Protein AF-E2BMG0-F1 (afdb_monomer_lite)

Sequence (93 aa):
HSTQLKEEYSNLKLVLEKINYSAHKWQICGDIKILGMILGQQSGFIKTPYYLCLWDSRDRAKHYTRHKWPKRISFELSQNNIIAGPLVDPKKI

Secondary structure (DSSP, 8-state):
--SS--S-HHHHHHHHHHTTHHHH-------HHHHHHHTTBPPSS-S---SSB---TT-SSSTTT----PBP----TTSTTB-S--SS-GGG-

pLDDT: mean 89.85, std 5.9, range [56.72, 96.44]

Structure (mmCIF, N/CA/C/O backbone):
data_AF-E2BMG0-F1
#
_entry.id   AF-E2BMG0-F1
#
loop_
_atom_site.group_PDB
_atom_site.id
_atom_site.type_symbol
_atom_site.label_atom_id
_atom_site.label_alt_id
_atom_site.label_comp_id
_atom_site.label_asym_id
_atom_site.label_entity_id
_atom_site.label_seq_id
_atom_site.pdbx_PDB_ins_code
_atom_site.Cartn_x
_atom_site.Cartn_y
_atom_site.Cartn_z
_atom_site.occupancy
_atom_site.B_iso_or_equiv
_atom_site.auth_seq_id
_atom_site.auth_comp_id
_atom_site.auth_asym_id
_atom_site.auth_atom_id
_atom_site.pdbx_PDB_model_num
ATOM 1 N N . HIS A 1 1 ? 1.810 23.281 8.577 1.00 56.72 1 HIS A N 1
ATOM 2 C CA . HIS A 1 1 ? 2.817 22.210 8.422 1.00 56.72 1 HIS A CA 1
ATOM 3 C C . HIS A 1 1 ? 3.173 21.715 9.818 1.00 56.72 1 HIS A C 1
ATOM 5 O O . HIS A 1 1 ? 3.511 22.549 10.648 1.00 56.72 1 HIS A O 1
ATOM 11 N N . SER A 1 2 ? 2.984 20.424 10.119 1.00 64.06 2 SER A N 1
ATOM 12 C CA . SER A 1 2 ? 3.332 19.876 11.440 1.00 64.06 2 SER A CA 1
ATOM 13 C C . SER A 1 2 ? 4.851 19.808 11.571 1.00 64.06 2 SER A C 1
ATOM 15 O O . SER A 1 2 ? 5.512 19.273 10.688 1.00 64.06 2 SER A O 1
ATOM 17 N N . THR A 1 3 ? 5.407 20.360 12.647 1.00 74.88 3 THR A N 1
ATOM 18 C CA . THR A 1 3 ? 6.855 20.343 12.918 1.00 74.88 3 THR A CA 1
ATOM 19 C C . THR A 1 3 ? 7.279 19.169 13.800 1.00 74.88 3 THR A C 1
ATOM 21 O O . THR A 1 3 ? 8.472 18.922 13.952 1.00 74.88 3 THR A O 1
ATOM 24 N N . GLN A 1 4 ? 6.316 18.441 14.374 1.00 77.94 4 GLN A N 1
ATOM 25 C CA . GLN A 1 4 ? 6.565 17.405 15.381 1.00 77.94 4 GLN A CA 1
ATOM 26 C C . GLN A 1 4 ? 6.404 15.978 14.843 1.00 77.94 4 GLN A C 1
ATOM 28 O O . GLN A 1 4 ? 7.112 15.079 15.284 1.00 77.94 4 GLN A O 1
ATOM 33 N N . LEU A 1 5 ? 5.494 15.760 13.887 1.00 81.69 5 LEU A N 1
ATOM 34 C CA . LEU A 1 5 ? 5.193 14.438 13.329 1.00 81.69 5 LEU A CA 1
ATOM 35 C C . LEU A 1 5 ? 5.470 14.412 11.830 1.00 81.69 5 LEU A C 1
ATOM 37 O O . LEU A 1 5 ? 5.032 15.295 11.092 1.00 81.69 5 LEU A O 1
ATOM 41 N N . LYS A 1 6 ? 6.178 13.369 11.397 1.00 87.19 6 LYS A N 1
ATOM 42 C CA . LYS A 1 6 ? 6.491 13.100 9.993 1.00 87.19 6 LYS A CA 1
ATOM 43 C C . LYS A 1 6 ? 5.594 11.996 9.447 1.00 87.19 6 LYS A C 1
ATOM 45 O O . LYS A 1 6 ? 5.144 11.121 10.188 1.00 87.19 6 LYS A O 1
ATOM 50 N N . GLU A 1 7 ? 5.378 12.025 8.138 1.00 88.62 7 GLU A N 1
ATOM 51 C CA . GLU A 1 7 ? 4.722 10.950 7.393 1.00 88.62 7 GLU A CA 1
ATOM 52 C C . GLU A 1 7 ? 5.634 9.721 7.371 1.00 88.62 7 GLU A C 1
ATOM 54 O O . GLU A 1 7 ? 6.510 9.583 6.517 1.00 88.62 7 GLU A O 1
ATOM 59 N N . GLU A 1 8 ? 5.450 8.857 8.362 1.00 91.31 8 GLU A N 1
ATOM 60 C CA . GLU A 1 8 ? 6.206 7.627 8.555 1.00 91.31 8 GLU A CA 1
ATOM 61 C C . GLU A 1 8 ? 5.244 6.507 8.956 1.00 91.31 8 GLU A C 1
ATOM 63 O O . GLU A 1 8 ? 4.222 6.743 9.604 1.00 91.31 8 GLU A O 1
ATOM 68 N N . TYR A 1 9 ? 5.591 5.271 8.594 1.00 93.19 9 TYR A N 1
ATOM 69 C CA . TYR A 1 9 ? 4.775 4.081 8.848 1.00 93.19 9 TYR A CA 1
ATOM 70 C C . TYR A 1 9 ? 4.363 3.934 10.324 1.00 93.19 9 TYR A C 1
ATOM 72 O O . TYR A 1 9 ? 3.202 3.670 10.631 1.00 93.19 9 TYR A O 1
ATOM 80 N N . SER A 1 10 ? 5.302 4.148 11.250 1.00 93.94 10 SER A N 1
ATOM 81 C CA . SER A 1 10 ? 5.076 4.082 12.700 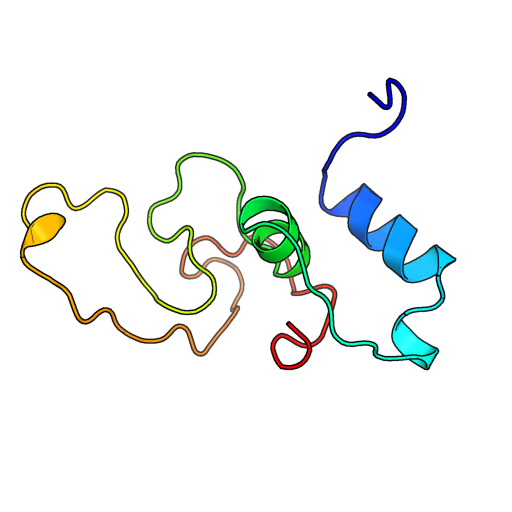1.00 93.94 10 SER A CA 1
ATOM 82 C C . SER A 1 10 ? 4.071 5.128 13.185 1.00 93.94 10 SER A C 1
ATOM 84 O O . SER A 1 10 ? 3.186 4.811 13.979 1.00 93.94 10 SER A O 1
ATOM 86 N N . ASN A 1 11 ? 4.165 6.356 12.676 1.00 94.19 11 ASN A N 1
ATOM 87 C CA . ASN A 1 11 ? 3.257 7.441 13.041 1.00 94.19 11 ASN A CA 1
ATOM 88 C C . ASN A 1 11 ? 1.855 7.201 12.474 1.00 94.19 11 ASN A C 1
ATOM 90 O O . ASN A 1 11 ? 0.870 7.421 13.170 1.00 94.19 11 ASN A O 1
ATOM 94 N N . LEU A 1 12 ? 1.751 6.691 11.243 1.00 94.12 12 LEU A N 1
ATOM 95 C CA . LEU A 1 12 ? 0.465 6.312 10.652 1.00 94.12 12 LEU A CA 1
ATOM 96 C C . LEU A 1 12 ? -0.197 5.171 11.431 1.00 94.12 12 LEU A C 1
ATOM 98 O O . LEU A 1 12 ? -1.397 5.230 11.697 1.00 94.12 12 LEU A O 1
ATOM 102 N N . LYS A 1 13 ? 0.583 4.178 11.870 1.00 95.44 13 LYS A N 1
ATOM 103 C CA . LYS A 1 13 ? 0.102 3.122 12.766 1.00 95.44 13 LYS A CA 1
ATOM 104 C C . LYS A 1 13 ? -0.456 3.705 14.066 1.00 95.44 13 LYS A C 1
ATOM 106 O O . LYS A 1 13 ? -1.580 3.380 14.438 1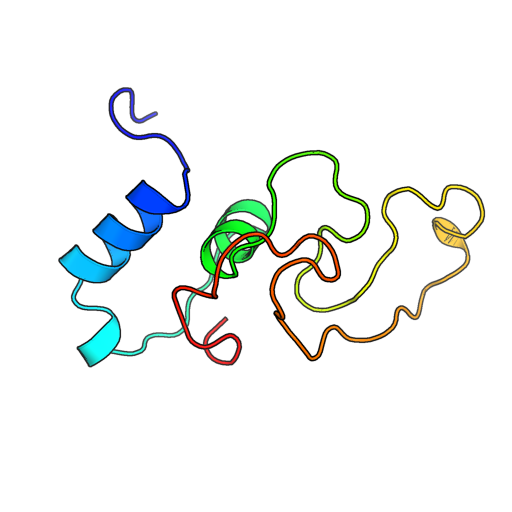.00 95.44 13 LYS A O 1
ATOM 111 N N . LEU A 1 14 ? 0.284 4.614 14.703 1.00 95.38 14 LEU A N 1
ATOM 112 C CA . LEU A 1 14 ? -0.163 5.287 15.922 1.00 95.38 14 LEU A CA 1
ATOM 113 C C . LEU A 1 14 ? -1.466 6.071 15.697 1.00 95.38 14 LEU A C 1
ATOM 115 O O . LEU A 1 14 ? -2.368 6.012 16.527 1.00 95.38 14 LEU A O 1
ATOM 119 N N . VAL A 1 15 ? -1.599 6.778 14.572 1.00 94.31 15 VAL A N 1
ATOM 120 C CA . VAL A 1 15 ? -2.835 7.500 14.227 1.00 94.31 15 VAL A CA 1
ATOM 121 C C . VAL A 1 15 ? -4.015 6.536 14.097 1.00 94.31 15 VAL A C 1
ATOM 123 O O . VAL A 1 15 ? -5.057 6.782 14.703 1.00 94.31 15 VAL A O 1
ATOM 126 N N . LEU A 1 16 ? -3.851 5.424 13.372 1.00 95.31 16 LEU A N 1
ATOM 127 C CA . LEU A 1 16 ? -4.896 4.405 13.198 1.00 95.31 16 LEU A CA 1
ATOM 128 C C . LEU A 1 16 ? -5.327 3.773 14.531 1.00 95.31 16 LEU A C 1
ATOM 130 O O . LEU A 1 16 ? -6.514 3.514 14.736 1.00 95.31 16 LEU A O 1
ATOM 134 N N . GLU A 1 17 ? -4.383 3.566 15.451 1.00 96.00 17 GLU A N 1
ATOM 135 C CA . GLU A 1 17 ? -4.660 3.098 16.812 1.00 96.00 17 GLU A CA 1
ATOM 136 C C . GLU A 1 17 ? -5.445 4.139 17.622 1.00 96.00 17 GLU A C 1
ATOM 138 O O . GLU A 1 17 ? -6.440 3.801 18.263 1.00 96.00 17 GLU A O 1
ATOM 143 N N . LYS A 1 18 ? -5.053 5.420 17.565 1.00 96.44 18 LYS A N 1
ATOM 144 C CA . LYS A 1 18 ? -5.709 6.504 18.320 1.00 96.44 18 LYS A CA 1
ATOM 145 C C . LYS A 1 18 ? -7.140 6.774 17.877 1.00 96.44 18 LYS A C 1
ATOM 147 O O . LYS A 1 18 ? -7.965 7.124 18.716 1.00 96.44 18 LYS A O 1
ATOM 152 N N . ILE A 1 19 ? -7.442 6.588 16.594 1.00 95.62 19 ILE A N 1
ATOM 153 C CA . ILE A 1 19 ? -8.811 6.705 16.069 1.00 95.62 19 ILE A CA 1
ATOM 154 C C . ILE A 1 19 ? -9.603 5.394 16.168 1.00 95.62 19 ILE A C 1
ATOM 156 O O . ILE A 1 19 ? -10.714 5.319 15.652 1.00 95.62 19 ILE A O 1
ATOM 160 N N . ASN A 1 20 ? -9.033 4.355 16.793 1.00 96.19 20 ASN A N 1
ATOM 161 C CA . ASN A 1 20 ? -9.637 3.032 16.931 1.00 96.19 20 ASN A CA 1
ATOM 162 C C . ASN A 1 20 ? -10.142 2.458 15.593 1.00 96.19 20 ASN A C 1
ATOM 164 O O . ASN A 1 20 ? -11.259 1.946 15.477 1.00 96.19 20 ASN A O 1
ATOM 168 N N . TYR A 1 21 ? -9.314 2.559 14.548 1.00 95.88 21 TYR A N 1
ATOM 169 C CA . TYR A 1 21 ? -9.707 2.166 13.194 1.00 95.88 21 TYR A CA 1
ATOM 170 C C . TYR A 1 21 ? -10.171 0.702 13.112 1.00 95.88 21 TYR A C 1
ATOM 172 O O . TYR A 1 21 ? -11.079 0.384 12.344 1.00 95.88 21 TYR A O 1
ATOM 180 N N . SER A 1 22 ? -9.599 -0.189 13.926 1.00 92.62 22 SER A N 1
ATOM 181 C CA . SER A 1 22 ? -9.961 -1.613 13.968 1.00 92.62 22 SER A CA 1
ATOM 182 C C . SER A 1 22 ? -11.439 -1.857 14.305 1.00 92.62 22 SER A C 1
ATOM 184 O O . SER A 1 22 ? -12.022 -2.816 13.789 1.00 92.62 22 SER A O 1
ATOM 186 N N . ALA A 1 23 ? -12.059 -0.985 15.108 1.00 96.06 23 ALA A N 1
ATOM 187 C CA . ALA A 1 23 ? -13.477 -1.059 15.448 1.00 96.06 23 ALA A CA 1
ATOM 188 C C . ALA A 1 23 ? -14.376 -0.555 14.309 1.00 96.06 23 ALA A C 1
ATOM 190 O O . ALA A 1 23 ? -15.424 -1.140 14.040 1.00 96.06 23 ALA A O 1
ATOM 191 N N . HIS A 1 24 ? -13.960 0.509 13.618 1.00 94.12 24 HIS A N 1
ATOM 192 C CA . HIS A 1 24 ? -14.810 1.203 12.650 1.00 94.12 24 HIS A CA 1
ATOM 193 C C . HIS A 1 24 ? -14.651 0.715 11.205 1.00 94.12 24 HIS A C 1
ATOM 195 O O . HIS A 1 24 ? -15.627 0.677 10.456 1.00 94.12 24 HIS A O 1
ATOM 201 N N . LYS A 1 25 ? -13.434 0.322 10.805 1.00 92.75 25 LYS A N 1
ATOM 202 C CA . LYS A 1 25 ? -13.103 -0.208 9.469 1.00 92.75 25 LYS A CA 1
ATOM 203 C C . LYS A 1 25 ? -13.607 0.687 8.326 1.00 92.75 25 LYS A C 1
ATOM 205 O O . LYS A 1 25 ? -14.207 0.192 7.360 1.00 92.75 25 LYS A O 1
ATOM 210 N N . TRP A 1 26 ? -13.412 1.998 8.466 1.00 94.44 26 TRP A N 1
ATOM 211 C CA . TRP A 1 26 ? -13.797 2.992 7.461 1.00 94.44 26 TRP A CA 1
ATOM 212 C C . TRP A 1 26 ? -13.072 2.772 6.130 1.00 94.44 26 TRP A C 1
ATOM 214 O O . TRP A 1 26 ? -12.048 2.102 6.078 1.00 94.44 26 TRP A O 1
ATOM 224 N N . GLN A 1 27 ? -13.612 3.331 5.049 1.00 95.25 27 GLN A N 1
ATOM 225 C CA . GLN A 1 27 ? -12.875 3.430 3.788 1.00 95.25 27 GLN A CA 1
ATOM 226 C C . GLN A 1 27 ? -11.812 4.524 3.922 1.00 95.25 27 GLN A C 1
ATOM 228 O O . GLN A 1 27 ? -12.109 5.608 4.429 1.00 95.25 27 GLN A O 1
ATOM 233 N N . ILE A 1 28 ? -10.588 4.241 3.488 1.00 93.44 28 ILE A N 1
ATOM 234 C CA . ILE A 1 28 ? -9.455 5.160 3.550 1.00 93.44 28 ILE A CA 1
ATOM 235 C C . ILE A 1 28 ? -9.205 5.719 2.158 1.00 93.44 28 ILE A C 1
ATOM 237 O O . ILE A 1 28 ? -8.927 4.984 1.222 1.00 93.44 28 ILE A O 1
ATOM 241 N N . CYS A 1 29 ? -9.241 7.041 2.046 1.00 92.50 29 CYS A N 1
ATOM 242 C CA . CYS A 1 29 ? -8.835 7.762 0.850 1.00 92.50 29 CYS A CA 1
ATOM 243 C C . CYS A 1 29 ? -7.676 8.691 1.210 1.00 92.50 29 CYS A C 1
ATOM 245 O O . CYS A 1 29 ? -7.665 9.303 2.279 1.00 92.50 29 CYS A O 1
ATOM 247 N N . GLY A 1 30 ? -6.694 8.786 0.325 1.00 89.94 30 GLY A N 1
ATOM 248 C CA . GLY A 1 30 ? -5.514 9.612 0.519 1.00 89.94 30 GLY A CA 1
ATOM 249 C C . GLY A 1 30 ? -4.678 9.669 -0.747 1.00 89.94 30 GLY A C 1
ATOM 250 O O . GLY A 1 30 ? -4.979 9.014 -1.747 1.00 89.94 30 GLY A O 1
ATOM 251 N N . ASP A 1 31 ? -3.613 10.459 -0.713 1.00 90.19 31 ASP A N 1
ATOM 252 C CA . ASP A 1 31 ? -2.644 10.459 -1.798 1.00 90.19 31 ASP A CA 1
ATOM 253 C C . ASP A 1 31 ? -1.885 9.118 -1.882 1.00 90.19 31 ASP A C 1
ATOM 255 O O . ASP A 1 31 ? -1.852 8.307 -0.951 1.00 90.19 31 ASP A O 1
ATOM 259 N N . ILE A 1 32 ? -1.239 8.891 -3.027 1.00 88.12 32 ILE A N 1
ATOM 260 C CA . ILE A 1 32 ? -0.532 7.638 -3.330 1.00 88.12 32 ILE A CA 1
ATOM 261 C C . ILE A 1 32 ? 0.559 7.332 -2.292 1.00 88.12 32 ILE A C 1
ATOM 263 O O . ILE A 1 32 ? 0.789 6.163 -1.982 1.00 88.12 32 ILE A O 1
ATOM 267 N N . LYS A 1 33 ? 1.228 8.355 -1.748 1.00 88.62 33 LYS A N 1
ATOM 268 C CA . LYS A 1 33 ? 2.332 8.185 -0.800 1.00 88.62 33 LYS A CA 1
ATOM 269 C C . LYS A 1 33 ? 1.805 7.656 0.534 1.00 88.62 33 LYS A C 1
ATOM 271 O O . LYS A 1 33 ? 2.350 6.675 1.037 1.00 88.62 33 LYS A O 1
ATOM 276 N N . ILE A 1 34 ? 0.738 8.247 1.077 1.00 92.12 34 ILE A N 1
ATOM 277 C CA . ILE A 1 34 ? 0.118 7.795 2.333 1.00 92.12 34 ILE A CA 1
ATOM 278 C C . ILE A 1 34 ? -0.461 6.388 2.186 1.00 92.12 34 ILE A C 1
ATOM 280 O O . ILE A 1 34 ? -0.189 5.530 3.027 1.00 92.12 34 ILE A O 1
ATOM 284 N N . LEU A 1 35 ? -1.194 6.120 1.101 1.00 92.62 35 LEU A N 1
ATOM 285 C CA . LEU A 1 35 ? -1.749 4.788 0.843 1.00 92.62 35 LEU A CA 1
ATOM 286 C C . LEU A 1 35 ? -0.644 3.733 0.712 1.00 92.62 35 LEU A C 1
ATOM 288 O O . LEU A 1 35 ? -0.747 2.653 1.292 1.00 92.62 35 LEU A O 1
ATOM 292 N N . GLY A 1 36 ? 0.450 4.066 0.023 1.00 92.00 36 GLY A N 1
ATOM 293 C CA . GLY A 1 36 ? 1.617 3.197 -0.076 1.00 92.00 36 GLY A CA 1
ATOM 294 C C . GLY A 1 36 ? 2.242 2.893 1.286 1.00 92.00 36 GLY A C 1
ATOM 295 O O . GLY A 1 36 ? 2.505 1.730 1.585 1.00 92.00 36 GLY A O 1
ATOM 296 N N . MET A 1 37 ? 2.414 3.900 2.150 1.00 93.00 37 MET A N 1
ATOM 297 C CA . MET A 1 37 ? 2.931 3.682 3.507 1.00 93.00 37 MET A CA 1
ATOM 298 C C . MET A 1 37 ? 1.994 2.817 4.350 1.00 93.00 37 MET A C 1
ATOM 300 O O . MET A 1 37 ? 2.460 1.888 4.999 1.00 93.00 37 MET A O 1
ATOM 304 N N . ILE A 1 38 ? 0.684 3.069 4.322 1.00 94.44 38 ILE A N 1
ATOM 305 C CA . ILE A 1 38 ? -0.309 2.259 5.047 1.00 94.44 38 ILE A CA 1
ATOM 306 C C . ILE A 1 38 ? -0.257 0.792 4.599 1.00 94.44 38 ILE A C 1
ATOM 308 O O . ILE A 1 38 ? -0.407 -0.115 5.416 1.00 94.44 38 ILE A O 1
ATOM 312 N N . LEU A 1 39 ? 0.006 0.552 3.316 1.00 93.62 39 LEU A N 1
ATOM 313 C CA . LEU A 1 39 ? 0.168 -0.779 2.729 1.00 93.62 39 LEU A CA 1
ATOM 314 C C . LEU A 1 39 ? 1.573 -1.378 2.910 1.00 93.62 39 LEU A C 1
ATOM 316 O O . LEU A 1 39 ? 1.861 -2.437 2.3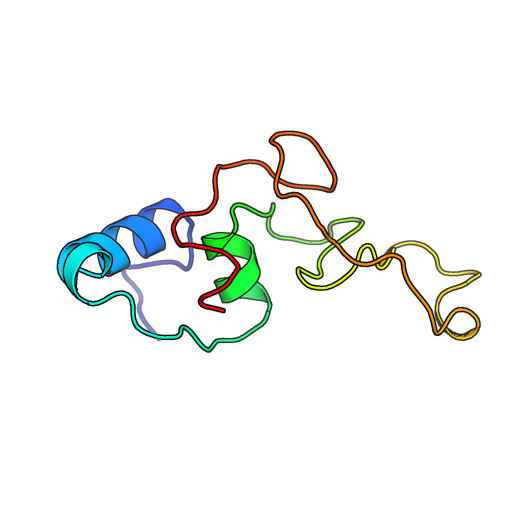54 1.00 93.62 39 LEU A O 1
ATOM 320 N N . GLY A 1 40 ? 2.451 -0.714 3.667 1.00 92.88 40 GLY A N 1
ATOM 321 C CA . GLY A 1 40 ? 3.796 -1.198 3.972 1.00 92.88 40 GLY A CA 1
ATOM 322 C C . GLY A 1 40 ? 4.774 -1.129 2.797 1.00 92.88 40 GLY A C 1
ATOM 323 O O . GLY A 1 40 ? 5.794 -1.823 2.801 1.00 92.88 40 GLY A O 1
ATOM 324 N N . GLN A 1 41 ? 4.487 -0.309 1.783 1.00 92.25 41 GLN A N 1
ATOM 325 C CA . GLN A 1 41 ? 5.393 -0.071 0.663 1.00 92.25 41 GLN A CA 1
ATOM 326 C C . GLN A 1 41 ? 6.588 0.782 1.095 1.00 92.25 41 GLN A C 1
ATOM 328 O O . GLN A 1 41 ? 6.475 1.713 1.894 1.00 92.25 41 GLN A O 1
ATOM 333 N N . GLN A 1 42 ? 7.747 0.491 0.515 1.00 90.25 42 GLN A N 1
ATOM 334 C CA . GLN A 1 42 ? 8.937 1.310 0.664 1.00 90.25 42 GLN A CA 1
ATOM 335 C C . GLN A 1 42 ? 8.707 2.698 0.051 1.00 90.25 42 GLN A C 1
ATOM 337 O O . GLN A 1 42 ? 8.237 2.830 -1.077 1.00 90.25 42 GLN A O 1
ATOM 342 N N . SER A 1 43 ? 9.087 3.740 0.787 1.00 85.62 43 SER A N 1
ATOM 343 C CA . SER A 1 43 ? 9.042 5.122 0.304 1.00 85.62 43 SER A CA 1
ATOM 344 C C . SER A 1 43 ? 10.221 5.442 -0.627 1.00 85.62 43 SER A C 1
ATOM 346 O O . SER A 1 43 ? 11.272 4.801 -0.576 1.00 85.62 43 SER A O 1
ATOM 348 N N . GLY A 1 44 ? 10.066 6.472 -1.461 1.00 85.12 44 GLY A N 1
ATOM 349 C CA . GLY A 1 44 ? 11.101 6.967 -2.370 1.00 85.12 44 GLY A CA 1
ATOM 350 C C . GLY A 1 44 ? 10.970 6.448 -3.804 1.00 85.12 44 GLY A C 1
ATOM 351 O O . GLY A 1 44 ? 9.895 6.053 -4.254 1.00 85.12 44 GLY A O 1
ATOM 352 N N . PHE A 1 45 ? 12.074 6.485 -4.556 1.00 80.38 45 PHE A N 1
ATOM 353 C CA . PHE A 1 45 ? 12.085 6.116 -5.975 1.00 80.38 45 PHE A CA 1
ATOM 354 C C . PHE A 1 45 ? 12.146 4.594 -6.165 1.00 80.38 45 PHE A C 1
ATOM 356 O O . PHE A 1 45 ? 13.188 4.012 -6.481 1.00 80.38 45 PHE A O 1
ATOM 363 N N . ILE A 1 46 ? 11.016 3.928 -5.947 1.00 86.94 46 ILE A N 1
ATOM 364 C CA . ILE A 1 46 ? 10.894 2.468 -6.017 1.00 86.94 46 ILE A CA 1
ATOM 365 C C . ILE A 1 46 ? 10.386 1.992 -7.379 1.00 86.94 46 ILE A C 1
ATOM 367 O O . ILE A 1 46 ? 9.720 2.733 -8.100 1.00 86.94 46 ILE A O 1
ATOM 371 N N . LYS A 1 47 ? 10.708 0.743 -7.740 1.00 88.19 47 LYS A N 1
ATOM 372 C CA . LYS A 1 47 ? 10.395 0.162 -9.057 1.00 88.19 47 LYS A CA 1
ATOM 373 C C . LYS A 1 47 ? 8.888 0.064 -9.317 1.00 88.19 47 LYS A C 1
ATOM 375 O O . LYS A 1 47 ? 8.448 0.335 -10.419 1.00 88.19 47 LYS A O 1
ATOM 380 N N . THR A 1 48 ? 8.103 -0.288 -8.303 1.00 89.00 48 THR A N 1
ATOM 381 C CA . THR A 1 48 ? 6.652 -0.530 -8.388 1.00 89.00 48 THR A CA 1
ATOM 382 C C . THR A 1 48 ? 5.899 0.298 -7.340 1.00 89.00 48 THR A C 1
ATOM 384 O O . THR A 1 48 ? 5.425 -0.254 -6.346 1.00 89.00 48 THR A O 1
ATOM 387 N N . PRO A 1 49 ? 5.809 1.630 -7.522 1.00 86.75 49 PRO A N 1
ATOM 388 C CA . PRO A 1 49 ? 5.290 2.553 -6.508 1.00 86.75 49 PRO A CA 1
ATOM 389 C C . PRO A 1 49 ? 3.771 2.510 -6.342 1.00 86.75 49 PRO A C 1
ATOM 391 O O . PRO A 1 49 ? 3.247 3.069 -5.388 1.00 86.75 49 PRO A O 1
ATOM 394 N N . TYR A 1 50 ? 3.048 1.880 -7.269 1.00 87.44 50 TYR A N 1
ATOM 395 C CA . TYR A 1 50 ? 1.594 1.893 -7.257 1.00 87.44 50 TYR A CA 1
ATOM 396 C C . TYR A 1 50 ? 1.012 0.657 -6.564 1.00 87.44 50 TYR A C 1
ATOM 398 O O . TYR A 1 50 ? 1.533 -0.461 -6.676 1.00 87.44 50 TYR A O 1
ATOM 406 N N . TYR A 1 51 ? -0.078 0.861 -5.826 1.00 86.12 51 TYR A N 1
ATOM 407 C CA . TYR A 1 51 ? -0.726 -0.189 -5.044 1.00 86.12 51 TYR A CA 1
ATOM 408 C C . TYR A 1 51 ? -1.789 -0.969 -5.833 1.00 86.12 51 TYR A C 1
ATOM 410 O O . TYR A 1 51 ? -2.089 -2.096 -5.463 1.00 86.12 51 TYR A O 1
ATOM 418 N N . LEU A 1 52 ? -2.314 -0.439 -6.948 1.00 88.50 52 LEU A N 1
ATOM 419 C CA . LEU A 1 52 ? -3.279 -1.174 -7.785 1.00 88.50 52 LEU A CA 1
ATOM 420 C C . LEU A 1 52 ? -2.611 -2.056 -8.849 1.00 88.50 52 LEU A C 1
ATOM 422 O O . LEU A 1 52 ? -3.188 -3.052 -9.293 1.00 88.50 52 LEU A O 1
ATOM 426 N N . CYS A 1 53 ? -1.404 -1.707 -9.300 1.00 90.62 53 CYS A N 1
ATOM 427 C CA . CYS A 1 53 ? -0.710 -2.449 -10.351 1.00 90.62 53 CYS A CA 1
ATOM 428 C C . CYS A 1 53 ? 0.813 -2.448 -10.181 1.00 90.62 53 CYS A C 1
ATOM 430 O O . CYS A 1 53 ? 1.397 -1.599 -9.512 1.00 90.62 53 CYS A O 1
ATOM 432 N N . LEU A 1 54 ? 1.463 -3.417 -10.820 1.00 91.12 54 LEU A N 1
ATOM 433 C CA . LEU A 1 54 ? 2.912 -3.585 -10.873 1.00 91.12 54 LEU A CA 1
ATOM 434 C C . LEU A 1 54 ? 3.510 -2.742 -12.007 1.00 91.12 54 LEU A C 1
ATOM 436 O O . LEU A 1 54 ? 4.223 -3.254 -12.871 1.00 91.12 54 LEU A O 1
ATOM 440 N N . TRP A 1 55 ? 3.165 -1.454 -12.034 1.00 90.94 55 TRP A N 1
ATOM 441 C CA . TRP A 1 55 ? 3.757 -0.497 -12.964 1.00 90.94 55 TRP A CA 1
ATO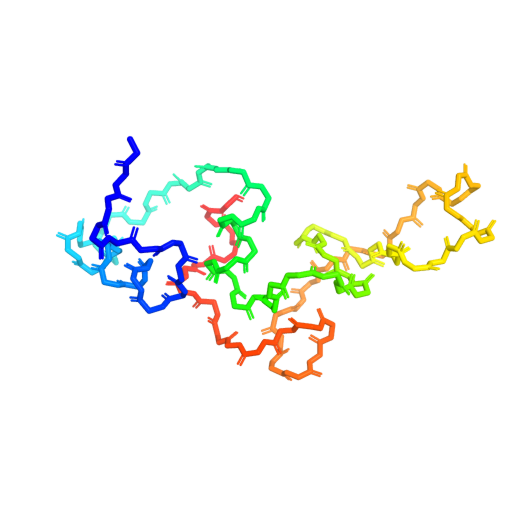M 442 C C . TRP A 1 55 ? 5.241 -0.315 -12.659 1.00 90.94 55 TRP A C 1
ATOM 444 O O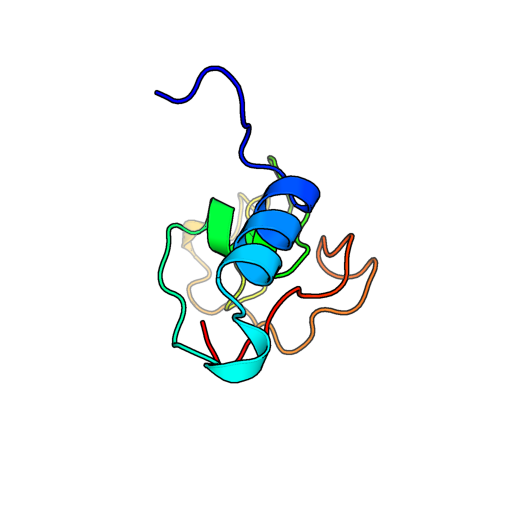 . TRP A 1 55 ? 5.590 0.025 -11.530 1.00 90.94 55 TRP A O 1
ATOM 454 N N . ASP A 1 56 ? 6.100 -0.538 -13.655 1.00 90.62 56 ASP A N 1
ATOM 455 C CA . ASP A 1 56 ? 7.537 -0.316 -13.522 1.00 90.62 56 ASP A CA 1
ATOM 456 C C . ASP A 1 56 ? 7.878 1.156 -13.796 1.00 90.62 56 ASP A C 1
ATOM 458 O O . ASP A 1 56 ? 7.991 1.585 -14.944 1.00 90.62 56 ASP A O 1
ATOM 462 N N . SER A 1 57 ? 8.067 1.936 -12.731 1.00 88.94 57 SER A N 1
ATOM 463 C CA . SER A 1 57 ? 8.413 3.363 -12.803 1.00 88.94 57 SER A CA 1
ATOM 464 C C . SER A 1 57 ? 9.799 3.620 -13.415 1.00 88.94 57 SER A C 1
ATOM 466 O O . SER A 1 57 ? 10.119 4.753 -13.801 1.00 88.94 57 SER A O 1
ATOM 468 N N . ARG A 1 58 ? 10.639 2.579 -13.495 1.00 90.06 58 ARG A N 1
ATOM 469 C CA . ARG A 1 58 ? 12.016 2.636 -13.998 1.00 90.06 58 ARG A CA 1
ATOM 470 C C . ARG A 1 58 ? 12.124 2.176 -15.453 1.00 90.06 58 ARG A C 1
ATOM 472 O O . ARG A 1 58 ? 13.130 2.476 -16.091 1.00 90.06 58 ARG A O 1
ATOM 479 N N . ASP A 1 59 ? 11.102 1.522 -16.004 1.00 90.69 59 ASP A N 1
ATOM 480 C CA . ASP A 1 59 ? 11.071 1.107 -17.410 1.00 90.69 59 ASP A CA 1
ATOM 481 C C . ASP A 1 59 ? 10.813 2.317 -18.321 1.00 90.69 59 ASP A C 1
ATOM 483 O O . ASP A 1 59 ? 9.673 2.697 -18.583 1.00 90.69 59 ASP A O 1
ATOM 487 N N . ARG A 1 60 ? 11.894 2.959 -18.782 1.00 90.25 60 ARG A N 1
ATOM 488 C CA . ARG A 1 60 ? 11.847 4.114 -19.697 1.00 90.25 60 ARG A CA 1
ATOM 489 C C . ARG A 1 60 ? 11.433 3.726 -21.118 1.00 90.25 60 ARG A C 1
ATOM 491 O O . ARG A 1 60 ? 10.822 4.540 -21.800 1.00 90.25 60 ARG A O 1
ATOM 498 N N . ALA A 1 61 ? 11.728 2.499 -21.548 1.00 92.81 61 ALA A N 1
ATOM 499 C CA . ALA A 1 61 ? 11.441 2.032 -22.902 1.00 92.81 61 ALA A CA 1
ATOM 500 C C . ALA A 1 61 ? 9.946 1.754 -23.103 1.00 92.81 61 ALA A C 1
ATOM 502 O O . ALA A 1 61 ? 9.375 2.116 -24.131 1.00 92.81 61 ALA A O 1
ATOM 503 N N . LYS A 1 62 ? 9.295 1.131 -22.113 1.00 89.94 62 LYS A N 1
ATOM 504 C CA . LYS A 1 62 ? 7.866 0.783 -22.187 1.00 89.94 62 LYS A CA 1
ATOM 505 C C . LYS A 1 62 ? 6.954 1.774 -21.470 1.00 89.94 62 LYS A C 1
ATOM 507 O O . LYS A 1 62 ? 5.744 1.563 -21.437 1.00 89.94 62 LYS A O 1
ATOM 512 N N . HIS A 1 63 ? 7.518 2.854 -20.928 1.00 84.56 63 HIS A N 1
ATOM 513 C CA . HIS A 1 63 ? 6.820 3.824 -20.084 1.00 84.56 63 HIS A CA 1
ATOM 514 C C . HIS A 1 63 ? 5.529 4.358 -20.713 1.00 84.56 63 HIS A C 1
ATOM 516 O O . HIS A 1 63 ? 4.491 4.394 -20.060 1.00 84.56 63 HIS A O 1
ATOM 522 N N . TYR A 1 64 ? 5.601 4.747 -21.988 1.00 86.62 64 TYR A N 1
ATOM 523 C CA . TYR A 1 64 ? 4.494 5.378 -22.712 1.00 86.62 64 TYR A CA 1
ATOM 524 C C . TYR A 1 64 ? 3.795 4.441 -23.700 1.00 86.62 64 TYR A C 1
ATOM 526 O O . TYR A 1 64 ? 2.742 4.786 -24.222 1.00 86.62 64 TYR A O 1
ATOM 534 N N . THR A 1 65 ? 4.360 3.259 -23.956 1.00 93.00 65 THR A N 1
ATOM 535 C CA . THR A 1 65 ? 3.820 2.287 -24.921 1.00 93.00 65 THR A CA 1
ATOM 536 C C . THR A 1 65 ? 2.995 1.198 -24.244 1.00 93.00 65 THR A C 1
ATOM 538 O O . THR A 1 65 ? 2.080 0.632 -24.842 1.00 93.00 65 THR A O 1
ATOM 541 N N . ARG A 1 66 ? 3.284 0.892 -22.974 1.00 90.25 66 ARG A N 1
ATOM 542 C CA . ARG A 1 66 ? 2.542 -0.097 -22.199 1.00 90.25 66 ARG A CA 1
ATOM 543 C C . ARG A 1 66 ? 1.480 0.583 -21.344 1.00 90.25 66 ARG A C 1
ATOM 545 O O . ARG A 1 66 ? 1.767 1.149 -20.296 1.00 90.25 66 ARG A O 1
ATOM 552 N N . HIS A 1 67 ? 0.225 0.423 -21.749 1.00 87.12 67 HIS A N 1
ATOM 553 C CA . HIS A 1 67 ? -0.926 0.938 -20.997 1.00 87.12 67 HIS A CA 1
ATOM 554 C C . HIS A 1 67 ? -1.508 -0.078 -20.003 1.00 87.12 67 HIS A C 1
ATOM 556 O O . HIS A 1 67 ? -2.163 0.297 -19.035 1.00 87.12 67 HIS A O 1
ATOM 562 N N . LYS A 1 68 ? -1.266 -1.379 -20.219 1.00 90.69 68 LYS A N 1
ATOM 563 C CA . LYS A 1 68 ? -1.774 -2.462 -19.365 1.00 90.69 68 LYS A CA 1
ATOM 564 C C . LYS A 1 68 ? -0.647 -3.057 -18.523 1.00 90.69 68 LYS A C 1
ATOM 566 O O . LYS A 1 68 ? 0.239 -3.749 -19.037 1.00 90.69 68 LYS A O 1
ATOM 571 N N . TRP A 1 69 ? -0.707 -2.802 -17.220 1.00 89.88 69 TRP A N 1
ATOM 572 C CA . TRP A 1 69 ? 0.218 -3.348 -16.227 1.00 89.88 69 TRP A CA 1
ATOM 573 C C . TRP A 1 69 ? -0.454 -4.457 -15.411 1.00 89.88 69 TRP A C 1
ATOM 575 O O . TRP A 1 69 ? -1.671 -4.403 -15.214 1.00 89.88 69 TRP A O 1
ATOM 585 N N . PRO A 1 70 ? 0.299 -5.473 -14.946 1.00 92.50 70 PRO A N 1
ATOM 586 C CA . PRO A 1 70 ? -0.264 -6.533 -14.118 1.00 92.50 70 PRO A CA 1
ATOM 587 C C . PRO A 1 70 ? -0.877 -5.937 -12.853 1.00 92.50 70 PRO A C 1
ATOM 589 O O . PRO A 1 70 ? -0.275 -5.057 -12.239 1.00 92.50 70 PRO A O 1
ATOM 592 N N . LYS A 1 71 ? -2.063 -6.399 -12.455 1.00 92.25 71 LYS A N 1
ATOM 593 C CA . LYS A 1 71 ? -2.676 -5.964 -11.195 1.00 92.25 71 LYS A CA 1
ATOM 594 C C . LYS A 1 71 ? -1.819 -6.427 -10.018 1.00 92.25 71 LYS A C 1
ATOM 596 O O . LYS A 1 71 ? -1.253 -7.519 -10.056 1.00 92.25 71 LYS A O 1
ATOM 601 N N . ARG A 1 72 ? -1.727 -5.605 -8.976 1.00 91.06 72 ARG A N 1
ATOM 602 C CA . ARG A 1 72 ? -1.105 -6.006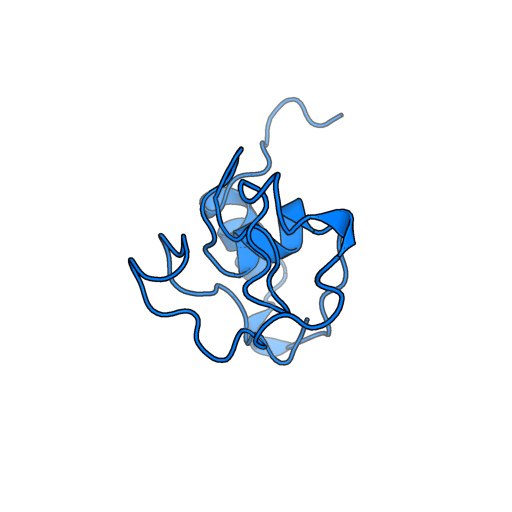 -7.714 1.00 91.06 72 ARG A CA 1
ATOM 603 C C . ARG A 1 72 ? -2.158 -6.760 -6.908 1.00 91.06 72 ARG A C 1
ATOM 605 O O . ARG A 1 72 ? -3.216 -6.213 -6.626 1.00 91.06 72 ARG A O 1
ATOM 612 N N . ILE A 1 73 ? -1.877 -8.021 -6.598 1.00 87.62 73 ILE A N 1
ATOM 613 C CA . ILE A 1 73 ? -2.812 -8.909 -5.887 1.00 87.62 73 ILE A CA 1
ATOM 614 C C . ILE A 1 73 ? -2.328 -9.163 -4.457 1.00 87.62 73 ILE A C 1
ATOM 616 O O . ILE A 1 73 ? -3.142 -9.265 -3.544 1.00 87.62 73 ILE A O 1
ATOM 620 N N . SER A 1 74 ? -1.009 -9.224 -4.254 1.00 86.75 74 SER A N 1
ATOM 621 C CA . SER A 1 74 ? -0.392 -9.503 -2.961 1.00 86.75 74 SER A CA 1
ATOM 622 C C . SER A 1 74 ? 0.449 -8.330 -2.447 1.00 86.75 74 SER A C 1
ATOM 624 O O . SER A 1 74 ? 1.034 -7.550 -3.212 1.00 86.75 74 SER A O 1
ATOM 626 N N . PHE A 1 75 ? 0.511 -8.241 -1.119 1.00 88.06 75 PHE A N 1
ATOM 627 C CA . PHE A 1 75 ? 1.391 -7.358 -0.353 1.00 88.06 75 PHE A CA 1
ATOM 628 C C . PHE A 1 75 ? 2.332 -8.210 0.514 1.00 88.06 75 PHE A C 1
ATOM 630 O O . PHE A 1 75 ? 2.429 -8.030 1.724 1.00 88.06 75 PHE A O 1
ATOM 637 N N . GLU A 1 76 ? 2.970 -9.207 -0.104 1.00 88.00 76 GLU A N 1
ATOM 638 C CA . GLU A 1 76 ? 3.927 -10.086 0.571 1.00 88.00 76 GLU A CA 1
ATOM 639 C C . GLU A 1 76 ? 5.237 -9.351 0.859 1.00 88.00 76 GLU A C 1
ATOM 641 O O . GLU A 1 76 ? 5.762 -8.635 0.003 1.00 88.00 76 GLU A O 1
ATOM 646 N N . LEU A 1 77 ? 5.778 -9.552 2.063 1.00 88.25 77 LEU A N 1
ATOM 647 C CA . LEU A 1 77 ? 7.042 -8.956 2.490 1.00 88.25 77 LEU A CA 1
ATOM 648 C C . LEU A 1 77 ? 8.174 -9.290 1.509 1.00 88.25 77 LEU A C 1
ATOM 650 O O . LEU A 1 77 ? 8.292 -10.414 1.027 1.00 88.25 77 LEU A O 1
ATOM 654 N N . SER A 1 78 ? 9.041 -8.311 1.252 1.00 84.25 78 SER A N 1
ATOM 655 C CA . SER A 1 78 ? 10.193 -8.398 0.340 1.00 84.25 78 SER A CA 1
ATOM 656 C C . SER A 1 78 ? 9.856 -8.625 -1.139 1.00 84.25 78 SER A C 1
ATOM 658 O O . SER A 1 78 ? 10.763 -8.721 -1.964 1.00 84.25 78 SER A O 1
ATOM 660 N N . GLN A 1 79 ? 8.577 -8.644 -1.520 1.00 85.50 79 GLN A N 1
ATOM 661 C CA . GLN A 1 79 ? 8.162 -8.632 -2.920 1.00 85.50 79 GLN A CA 1
ATOM 662 C C . GLN A 1 79 ? 7.725 -7.236 -3.338 1.00 85.50 79 GLN A C 1
ATOM 664 O O . GLN A 1 79 ? 7.079 -6.524 -2.578 1.00 85.50 79 GLN A O 1
ATOM 669 N N . ASN A 1 80 ? 8.018 -6.841 -4.582 1.00 86.19 80 ASN A N 1
ATOM 670 C CA . ASN A 1 80 ? 7.435 -5.646 -5.207 1.00 86.19 80 ASN A CA 1
ATOM 671 C C . ASN A 1 80 ? 7.476 -4.380 -4.316 1.00 86.19 80 ASN A C 1
ATOM 673 O O . ASN A 1 80 ? 6.516 -3.601 -4.306 1.00 86.19 80 ASN A O 1
ATOM 677 N N . ASN A 1 81 ? 8.590 -4.210 -3.590 1.00 89.06 81 ASN A N 1
ATOM 678 C CA . ASN A 1 81 ? 8.905 -3.119 -2.660 1.00 89.06 81 ASN A CA 1
ATOM 679 C C . ASN A 1 81 ? 8.011 -3.034 -1.411 1.00 89.06 81 ASN A C 1
ATOM 681 O O . ASN A 1 81 ? 7.820 -1.944 -0.878 1.00 89.06 81 ASN A O 1
ATOM 685 N N . ILE A 1 82 ? 7.458 -4.152 -0.941 1.00 91.44 82 ILE A N 1
ATOM 686 C CA . ILE A 1 82 ? 6.803 -4.230 0.369 1.00 91.44 82 ILE A CA 1
ATOM 687 C C . ILE A 1 82 ? 7.857 -4.515 1.442 1.00 91.44 82 ILE A C 1
ATOM 689 O O . ILE A 1 82 ? 8.578 -5.508 1.357 1.00 91.44 82 ILE A O 1
ATOM 693 N N . ILE A 1 83 ? 7.940 -3.653 2.453 1.00 92.94 83 ILE A N 1
ATOM 694 C CA . ILE A 1 83 ? 8.903 -3.755 3.564 1.00 92.94 83 ILE A CA 1
ATOM 695 C C . ILE A 1 83 ? 8.230 -4.004 4.917 1.00 92.94 83 ILE A C 1
ATOM 697 O O . ILE A 1 83 ? 8.896 -4.416 5.862 1.00 92.94 83 ILE A O 1
ATOM 701 N N . ALA A 1 84 ? 6.921 -3.772 5.014 1.00 93.06 84 ALA A N 1
ATOM 702 C CA . ALA A 1 84 ? 6.125 -4.015 6.209 1.00 93.06 84 ALA A CA 1
ATOM 703 C C . ALA A 1 84 ? 4.761 -4.607 5.833 1.00 93.06 84 ALA A C 1
ATOM 705 O O . ALA A 1 84 ? 4.335 -4.520 4.683 1.00 93.06 84 ALA A O 1
ATOM 706 N N . GLY A 1 85 ? 4.082 -5.224 6.800 1.00 92.75 85 GLY A N 1
ATOM 707 C CA . GLY A 1 85 ? 2.710 -5.683 6.598 1.00 92.75 85 GLY A CA 1
ATOM 708 C C . GLY A 1 85 ? 1.750 -4.500 6.415 1.00 92.75 85 GLY A C 1
ATOM 709 O O . GLY A 1 85 ? 2.019 -3.414 6.928 1.00 92.75 85 GLY A O 1
ATOM 710 N N . PRO A 1 86 ? 0.626 -4.683 5.710 1.00 93.50 86 PRO A N 1
ATOM 711 C CA . PRO A 1 86 ? -0.374 -3.633 5.595 1.00 93.50 86 PRO A CA 1
ATOM 712 C C . PRO A 1 86 ? -1.010 -3.350 6.967 1.00 93.50 86 PRO A C 1
ATOM 714 O O . PRO A 1 86 ? -1.388 -4.268 7.695 1.00 93.50 86 PRO A O 1
ATOM 717 N N . LEU A 1 87 ? -1.140 -2.069 7.320 1.00 94.62 87 LEU A N 1
ATOM 718 C CA . LEU A 1 87 ? -1.768 -1.616 8.569 1.00 94.62 87 LEU A CA 1
ATOM 719 C C . LEU A 1 87 ? -3.295 -1.748 8.546 1.00 94.62 87 LEU A C 1
ATOM 721 O O . LEU A 1 87 ? -3.938 -1.763 9.594 1.00 94.62 87 LEU A O 1
ATOM 725 N N . VAL A 1 88 ? -3.875 -1.818 7.350 1.00 93.75 88 VAL A N 1
ATOM 726 C CA . VAL A 1 88 ? -5.317 -1.909 7.109 1.00 93.75 88 VAL A CA 1
ATOM 727 C C . VAL A 1 88 ? -5.588 -2.942 6.024 1.00 93.75 88 VAL A C 1
ATOM 729 O O . VAL A 1 88 ? -4.695 -3.293 5.257 1.00 93.75 88 VAL A O 1
ATOM 732 N N . ASP A 1 89 ? -6.828 -3.414 5.933 1.00 92.31 89 ASP A N 1
ATOM 733 C CA . ASP A 1 89 ? -7.241 -4.280 4.828 1.00 92.31 89 ASP A CA 1
ATOM 734 C C . ASP A 1 89 ? -7.089 -3.529 3.486 1.00 92.31 89 ASP A C 1
ATOM 736 O O . ASP A 1 89 ? -7.729 -2.488 3.318 1.00 92.31 89 ASP A O 1
ATOM 740 N N . PRO A 1 90 ? -6.304 -4.035 2.513 1.00 90.69 90 PRO A N 1
ATOM 741 C CA . PRO A 1 90 ? -6.177 -3.413 1.194 1.00 90.69 90 PRO A CA 1
ATOM 742 C C . PRO A 1 90 ? -7.505 -3.249 0.441 1.00 90.69 90 PRO A C 1
ATOM 744 O O . PRO A 1 90 ? -7.574 -2.463 -0.495 1.00 90.69 90 PRO A O 1
ATOM 747 N N . LYS A 1 91 ? -8.567 -3.970 0.831 1.00 90.31 91 LYS A N 1
ATOM 748 C CA . LYS A 1 91 ? -9.926 -3.813 0.276 1.00 90.31 91 LYS A CA 1
ATOM 749 C C . LYS A 1 91 ? -10.682 -2.593 0.822 1.00 90.31 91 LYS A C 1
ATOM 751 O O . LYS A 1 91 ? -11.813 -2.346 0.405 1.00 90.31 91 LYS A O 1
ATOM 756 N N . LYS A 1 92 ? -10.114 -1.894 1.807 1.00 91.06 92 LYS A N 1
ATOM 757 C CA . LYS A 1 92 ? -10.669 -0.693 2.453 1.00 91.06 92 LYS A CA 1
ATOM 758 C C . LYS A 1 92 ? -9.984 0.595 1.981 1.00 91.06 92 LYS A C 1
ATOM 760 O O . LYS A 1 92 ? -10.071 1.609 2.671 1.00 91.06 92 LYS A O 1
ATOM 765 N N . ILE A 1 93 ? -9.273 0.522 0.859 1.00 87.94 93 ILE A N 1
ATOM 766 C CA . ILE A 1 93 ? -8.553 1.617 0.206 1.00 87.94 93 ILE A CA 1
ATOM 767 C C . ILE A 1 93 ? -9.151 1.831 -1.183 1.00 87.94 93 ILE A C 1
ATOM 769 O O . ILE A 1 93 ? -9.438 0.807 -1.847 1.00 87.94 93 ILE A O 1
#

Foldseek 3Di:
DDPPDDLALVVVLVVCVVVVCVVVVAQDDDDLQSQCSLQQADDDDFQQSGQQFRHGPPPPPCNPVDPDGHGRDDLDDPPSRRPDHRSHDPVSD

Organism: Harpegnathos saltator (NCBI:txid610380)

Radius of gyration: 14.55 Å; chains: 1; bounding box: 27×32×43 Å